Protein AF-A0A7V3I774-F1 (afdb_monomer_lite)

Structure (mmCIF, N/CA/C/O backbone):
data_AF-A0A7V3I774-F1
#
_entry.id   AF-A0A7V3I774-F1
#
loop_
_atom_site.group_PDB
_atom_site.id
_atom_site.type_symbol
_atom_site.label_atom_id
_atom_site.label_alt_id
_atom_site.label_comp_id
_atom_site.label_asym_id
_atom_site.label_entity_id
_atom_site.label_seq_id
_atom_site.pdbx_PDB_ins_code
_atom_site.Cartn_x
_atom_site.Cartn_y
_atom_site.Cartn_z
_atom_site.occupancy
_atom_site.B_iso_or_equiv
_atom_site.auth_seq_id
_atom_site.auth_comp_id
_atom_site.auth_asym_id
_atom_site.auth_atom_id
_atom_site.pdbx_PDB_model_num
ATOM 1 N N . MET A 1 1 ? 19.059 -62.071 44.309 1.00 49.62 1 MET A N 1
ATOM 2 C CA . MET A 1 1 ? 19.058 -61.715 42.867 1.00 49.62 1 MET A CA 1
ATOM 3 C C . MET A 1 1 ? 17.719 -61.170 42.325 1.00 49.62 1 MET A C 1
ATOM 5 O O . MET A 1 1 ? 17.720 -60.635 41.228 1.00 49.62 1 MET A O 1
ATOM 9 N N . ALA A 1 2 ? 16.598 -61.189 43.066 1.00 51.97 2 ALA A N 1
ATOM 10 C CA . ALA A 1 2 ? 15.285 -60.737 42.555 1.00 51.97 2 ALA A CA 1
ATOM 11 C C . ALA A 1 2 ? 15.016 -59.208 42.601 1.00 51.97 2 ALA A C 1
ATOM 13 O O . ALA A 1 2 ? 14.079 -58.725 41.969 1.00 51.97 2 ALA A O 1
ATOM 14 N N . GLY A 1 3 ? 15.821 -58.426 43.333 1.00 47.91 3 GLY A N 1
ATOM 15 C CA . GLY A 1 3 ? 15.595 -56.981 43.517 1.00 47.91 3 GLY A CA 1
ATOM 16 C C . GLY A 1 3 ? 16.103 -56.089 42.376 1.00 47.91 3 GLY A C 1
ATOM 17 O O . GLY A 1 3 ? 15.609 -54.977 42.201 1.00 47.91 3 GLY A O 1
ATOM 18 N N . PHE A 1 4 ? 17.058 -56.574 41.576 1.00 47.41 4 PHE A N 1
ATOM 19 C CA . PHE A 1 4 ? 17.682 -55.784 40.510 1.00 47.41 4 PHE A CA 1
ATOM 20 C C . PHE A 1 4 ? 16.742 -55.625 39.302 1.00 47.41 4 PHE A C 1
ATOM 22 O O . PHE A 1 4 ? 16.603 -54.528 38.776 1.00 47.41 4 PHE A O 1
ATOM 29 N N . CYS A 1 5 ? 15.989 -56.667 38.934 1.00 46.34 5 CYS A N 1
ATOM 30 C CA . CYS A 1 5 ? 15.120 -56.672 37.749 1.00 46.34 5 CYS A CA 1
ATOM 31 C C . CYS A 1 5 ? 13.910 -55.711 37.853 1.00 46.34 5 CYS A C 1
ATOM 33 O O . CYS A 1 5 ? 13.564 -55.052 36.878 1.00 46.34 5 CYS A O 1
ATOM 35 N N . ARG A 1 6 ? 13.317 -55.527 39.047 1.00 47.44 6 ARG A N 1
ATOM 36 C CA . ARG A 1 6 ? 12.148 -54.636 39.254 1.00 47.44 6 ARG A CA 1
ATOM 37 C C . ARG A 1 6 ? 12.462 -53.136 39.194 1.00 47.44 6 ARG A C 1
ATOM 39 O O . ARG A 1 6 ? 11.550 -52.333 38.996 1.00 47.44 6 ARG A O 1
ATOM 46 N N . ARG A 1 7 ? 13.723 -52.736 39.395 1.00 47.75 7 ARG A N 1
ATOM 47 C CA . ARG A 1 7 ? 14.129 -51.318 39.419 1.00 47.75 7 ARG A CA 1
ATOM 48 C C . ARG A 1 7 ? 14.267 -50.740 38.007 1.00 47.75 7 ARG A C 1
ATOM 50 O O . ARG A 1 7 ? 13.902 -49.589 37.789 1.00 47.75 7 ARG A O 1
ATOM 57 N N . TRP A 1 8 ? 14.691 -51.560 37.048 1.00 43.50 8 TRP A N 1
ATOM 58 C CA . TRP A 1 8 ? 14.857 -51.163 35.647 1.00 43.50 8 TRP A CA 1
ATOM 59 C C . TRP A 1 8 ? 13.523 -51.030 34.898 1.00 43.50 8 TRP A C 1
ATOM 61 O O . TRP A 1 8 ? 13.373 -50.126 34.081 1.00 43.50 8 TRP A O 1
ATOM 71 N N . THR A 1 9 ? 12.507 -51.829 35.243 1.00 48.34 9 THR A N 1
ATOM 72 C CA . THR A 1 9 ? 11.164 -51.722 34.638 1.00 48.34 9 THR A CA 1
ATOM 73 C C . THR A 1 9 ? 10.442 -50.429 35.036 1.00 48.34 9 THR A C 1
ATOM 75 O O . THR A 1 9 ? 9.727 -49.844 34.230 1.00 48.34 9 THR A O 1
ATOM 78 N N . ARG A 1 10 ? 10.651 -49.942 36.270 1.00 47.16 10 ARG A N 1
ATOM 79 C CA . ARG A 1 10 ? 10.051 -48.686 36.760 1.00 47.16 10 ARG A CA 1
ATOM 80 C C . ARG A 1 10 ? 10.708 -47.440 36.155 1.00 47.16 10 ARG A C 1
ATOM 82 O O . ARG A 1 10 ? 10.013 -46.467 35.893 1.00 47.16 10 ARG A O 1
ATOM 89 N N . LEU A 1 11 ? 12.016 -47.480 35.898 1.00 46.28 11 LEU A N 1
ATOM 90 C CA . LEU A 1 11 ? 12.753 -46.378 35.264 1.00 46.28 11 LEU A CA 1
ATOM 91 C C . LEU A 1 11 ? 12.368 -46.187 33.788 1.00 46.28 11 LEU A C 1
ATOM 93 O O . LEU A 1 11 ? 12.207 -45.051 33.348 1.00 46.28 11 LEU A O 1
ATOM 97 N N . ALA A 1 12 ? 12.141 -47.275 33.045 1.00 47.62 12 ALA A N 1
ATOM 98 C CA . ALA A 1 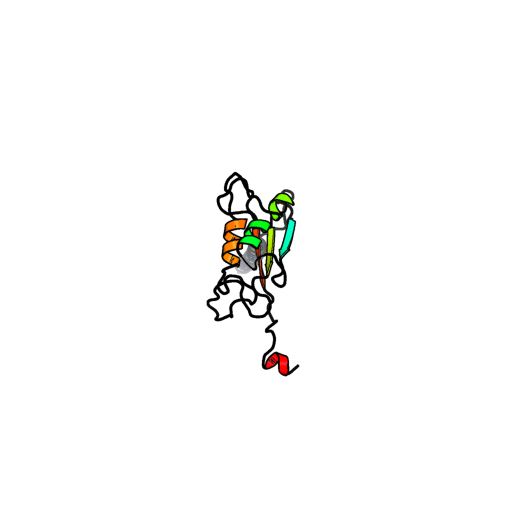12 ? 11.729 -47.206 31.641 1.00 47.62 12 ALA A CA 1
ATOM 99 C C . ALA A 1 12 ? 10.317 -46.610 31.451 1.00 47.62 12 ALA A C 1
ATOM 101 O O . ALA A 1 12 ? 10.095 -45.825 30.531 1.00 47.62 12 ALA A O 1
ATOM 102 N N . VAL A 1 13 ? 9.372 -46.924 32.348 1.00 50.97 13 VAL A N 1
ATOM 103 C CA . VAL A 1 13 ? 7.993 -46.397 32.287 1.00 50.97 13 VAL A CA 1
ATOM 104 C C . VAL A 1 13 ? 7.937 -44.904 32.637 1.00 50.97 13 VAL A C 1
ATOM 106 O O . VAL A 1 13 ? 7.198 -44.153 32.004 1.00 50.97 13 VAL A O 1
ATOM 109 N N . VAL A 1 14 ? 8.755 -44.445 33.591 1.00 53.88 14 VAL A N 1
ATOM 110 C CA . VAL A 1 14 ? 8.844 -43.018 33.954 1.00 53.88 14 VAL A CA 1
ATOM 111 C C . VAL A 1 14 ? 9.488 -42.194 32.832 1.00 53.88 14 VAL A C 1
ATOM 113 O O . VAL A 1 14 ? 9.006 -41.105 32.525 1.00 53.88 14 VAL A O 1
ATOM 116 N N . ALA A 1 15 ? 10.523 -42.722 32.170 1.00 52.28 15 ALA A N 1
ATOM 117 C CA . ALA A 1 15 ? 11.181 -42.043 31.052 1.00 52.28 15 ALA A CA 1
ATOM 118 C C . ALA A 1 15 ? 10.268 -41.908 29.817 1.00 52.28 15 ALA A C 1
ATOM 120 O O . ALA A 1 15 ? 10.232 -40.848 29.194 1.00 52.28 15 ALA A O 1
ATOM 121 N N . ALA A 1 16 ? 9.479 -42.941 29.500 1.00 53.47 16 ALA A N 1
ATOM 122 C CA . ALA A 1 16 ? 8.502 -42.879 28.413 1.00 53.47 16 ALA A CA 1
ATOM 123 C C . ALA A 1 16 ? 7.352 -41.898 28.719 1.00 53.47 16 ALA A C 1
ATOM 125 O O . ALA A 1 16 ? 6.951 -41.139 27.841 1.00 53.47 16 ALA A O 1
ATOM 126 N N . GLY A 1 17 ? 6.861 -41.850 29.964 1.00 54.62 17 GLY A N 1
ATOM 127 C CA . GLY A 1 17 ? 5.824 -40.895 30.380 1.00 54.62 17 GLY A CA 1
ATOM 128 C C . GLY A 1 17 ? 6.280 -39.431 30.323 1.00 54.62 17 GLY A C 1
ATOM 129 O O . GLY A 1 17 ? 5.525 -38.567 29.882 1.00 54.62 17 GLY A O 1
ATOM 130 N N . ALA A 1 18 ? 7.532 -39.149 30.696 1.00 56.41 18 ALA A N 1
ATOM 131 C CA . ALA A 1 18 ? 8.103 -37.801 30.636 1.00 56.41 18 ALA A CA 1
ATOM 132 C C . ALA A 1 18 ? 8.282 -37.287 29.193 1.00 56.41 18 ALA A C 1
ATOM 134 O O . ALA A 1 18 ? 8.084 -36.100 28.931 1.00 56.41 18 ALA A O 1
ATOM 135 N N . ALA A 1 19 ? 8.598 -38.176 28.245 1.00 55.53 19 ALA A N 1
ATOM 136 C CA . ALA A 1 19 ? 8.742 -37.820 26.833 1.00 55.53 19 ALA A CA 1
ATOM 137 C C . ALA A 1 19 ? 7.408 -37.391 26.188 1.00 55.53 19 ALA A C 1
ATOM 139 O O . ALA A 1 19 ? 7.380 -36.435 25.415 1.00 55.53 19 ALA A O 1
ATOM 140 N N . TRP A 1 20 ? 6.289 -38.026 26.553 1.00 53.84 20 TRP A N 1
ATOM 141 C CA . TRP A 1 20 ? 4.957 -37.645 26.059 1.00 53.84 20 TRP A CA 1
ATOM 142 C C . TRP A 1 20 ? 4.465 -36.308 26.624 1.00 53.84 20 TRP A C 1
ATOM 144 O O . TRP A 1 20 ? 3.837 -35.529 25.907 1.00 53.84 20 TRP A O 1
ATOM 154 N N . VAL A 1 21 ? 4.805 -35.999 27.878 1.00 57.53 21 VAL A N 1
ATOM 155 C CA . VAL A 1 21 ? 4.485 -34.704 28.500 1.00 57.53 21 VAL A CA 1
ATOM 156 C C . VAL A 1 21 ? 5.251 -33.559 27.824 1.00 57.53 21 VAL A C 1
ATOM 158 O O . VAL A 1 21 ? 4.684 -32.493 27.609 1.00 57.53 21 VAL A O 1
ATOM 161 N N . LEU A 1 22 ? 6.501 -33.778 27.402 1.00 55.47 22 LEU A N 1
ATOM 162 C CA . LEU A 1 22 ? 7.295 -32.769 26.688 1.00 55.47 22 LEU A CA 1
ATOM 163 C C . LEU A 1 22 ? 6.797 -32.494 25.259 1.00 55.47 22 LEU A C 1
ATOM 165 O O . LEU A 1 22 ? 6.832 -31.347 24.821 1.00 55.47 22 LEU A O 1
ATOM 169 N N . VAL A 1 23 ? 6.279 -33.501 24.548 1.00 58.56 23 VAL A N 1
ATOM 170 C CA . VAL A 1 23 ? 5.668 -33.305 23.217 1.00 58.56 23 VAL A CA 1
ATOM 171 C C . VAL A 1 23 ? 4.324 -32.574 23.324 1.00 58.56 23 VAL A C 1
ATOM 173 O O . VAL A 1 23 ? 4.049 -31.679 22.528 1.00 58.56 23 VAL A O 1
ATOM 176 N N . ALA A 1 24 ? 3.518 -32.883 24.345 1.00 57.94 24 ALA A N 1
ATOM 177 C CA . ALA A 1 24 ? 2.254 -32.191 24.599 1.00 57.94 24 ALA A CA 1
ATOM 178 C C . ALA A 1 24 ? 2.440 -30.737 25.082 1.00 57.94 24 ALA A C 1
ATOM 180 O O . ALA A 1 24 ? 1.612 -29.886 24.778 1.00 57.94 24 ALA A O 1
ATOM 181 N N . LEU A 1 25 ? 3.533 -30.434 25.796 1.00 57.44 25 LEU A N 1
ATOM 182 C CA . LEU A 1 25 ? 3.885 -29.069 26.216 1.00 57.44 25 LEU A CA 1
ATOM 183 C C . LEU A 1 25 ? 4.631 -28.267 25.131 1.00 57.44 25 LEU A C 1
ATOM 185 O O . LEU A 1 25 ? 4.641 -27.039 25.188 1.00 57.44 25 LEU A O 1
ATOM 189 N N . GLY A 1 26 ? 5.252 -28.937 24.154 1.00 55.53 26 GLY A N 1
ATOM 190 C CA . GLY A 1 26 ? 5.932 -28.307 23.015 1.00 55.53 26 GLY A CA 1
ATOM 191 C C . GLY A 1 26 ? 4.996 -27.921 21.866 1.00 55.53 26 GLY A C 1
ATOM 192 O O . GLY A 1 26 ? 5.309 -27.016 21.092 1.00 55.53 26 GLY A O 1
ATOM 193 N N . ALA A 1 27 ? 3.824 -28.553 21.776 1.00 59.62 27 ALA A N 1
ATOM 194 C CA . ALA A 1 27 ? 2.731 -28.115 20.918 1.00 59.62 27 ALA A CA 1
ATOM 195 C C . ALA A 1 27 ? 2.017 -26.926 21.577 1.00 59.62 27 ALA A C 1
ATOM 197 O O . ALA A 1 27 ? 0.925 -27.055 22.131 1.00 59.62 27 ALA A O 1
ATOM 198 N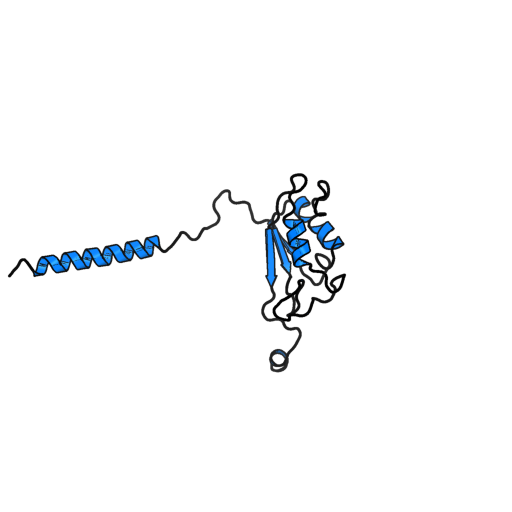 N . GLY A 1 28 ? 2.662 -25.754 21.551 1.00 63.44 28 GLY A N 1
ATOM 199 C CA . GLY A 1 28 ? 1.998 -24.505 21.911 1.00 63.44 28 GLY A CA 1
ATOM 200 C C . GLY A 1 28 ? 0.673 -24.401 21.145 1.00 63.44 28 GLY A C 1
ATOM 201 O O . GLY A 1 28 ? 0.634 -24.791 19.974 1.00 63.44 28 GLY A O 1
ATOM 202 N N . PRO A 1 29 ? -0.418 -23.933 21.780 1.00 61.56 29 PRO A N 1
ATOM 203 C CA . PRO A 1 29 ? -1.707 -23.855 21.116 1.00 61.56 29 PRO A CA 1
ATOM 204 C C . PRO A 1 29 ? -1.521 -23.081 19.816 1.00 61.56 29 PRO A C 1
ATOM 206 O O . PRO A 1 29 ? -1.031 -21.948 19.830 1.00 61.56 29 PRO A O 1
ATOM 209 N N . CYS A 1 30 ? -1.897 -23.695 18.692 1.00 56.41 30 CYS A N 1
ATOM 210 C CA . CYS A 1 30 ? -2.166 -22.939 17.484 1.00 56.41 30 CYS A CA 1
ATOM 211 C C . CYS A 1 30 ? -3.159 -21.859 17.911 1.00 56.41 30 CYS A C 1
ATOM 213 O O . CYS A 1 30 ? -4.269 -22.181 18.339 1.00 56.41 30 CYS A O 1
ATOM 215 N N . ARG A 1 31 ? -2.722 -20.595 17.939 1.00 63.00 31 ARG A N 1
ATOM 216 C CA . ARG A 1 31 ? -3.580 -19.481 18.337 1.00 63.00 31 ARG A CA 1
ATOM 217 C C . ARG A 1 31 ? -4.612 -19.293 17.238 1.00 63.00 31 ARG A C 1
ATOM 219 O O . ARG A 1 31 ? -4.433 -18.495 16.328 1.00 63.00 31 ARG A O 1
ATOM 226 N N . ALA A 1 32 ? -5.649 -20.119 17.299 1.00 62.31 32 ALA A N 1
ATOM 227 C CA . ALA A 1 32 ? -6.887 -19.874 16.612 1.00 62.31 32 ALA A CA 1
ATOM 228 C C . ALA A 1 32 ? -7.430 -18.544 17.133 1.00 62.31 32 ALA A C 1
ATOM 230 O O . ALA A 1 32 ? -7.276 -18.214 18.311 1.00 62.31 32 ALA A O 1
ATOM 231 N N . TYR A 1 33 ? -8.018 -17.786 16.221 1.00 67.19 33 TYR A N 1
ATOM 232 C CA . TYR A 1 33 ? -8.696 -16.537 16.506 1.00 67.19 33 TYR A CA 1
ATOM 233 C C . TYR A 1 33 ? -9.679 -16.724 17.669 1.00 67.19 33 TYR A C 1
ATOM 235 O O . TYR A 1 33 ? -10.568 -17.580 17.606 1.00 67.19 33 TYR A O 1
ATOM 243 N N . ASN A 1 34 ? -9.485 -15.974 18.750 1.00 71.69 34 ASN A N 1
ATOM 244 C CA . ASN A 1 34 ? -10.335 -16.067 19.925 1.00 71.69 34 ASN A CA 1
ATOM 245 C C . ASN A 1 34 ? -11.647 -15.315 19.672 1.00 71.69 34 ASN A C 1
ATOM 247 O O . ASN A 1 34 ? -11.645 -14.252 19.049 1.00 71.69 34 ASN A O 1
ATOM 251 N N . PRO A 1 35 ? -12.779 -15.794 20.209 1.00 62.75 35 PRO A N 1
ATOM 252 C CA . PRO A 1 35 ? -13.987 -14.985 20.293 1.00 62.75 35 PRO A CA 1
ATOM 253 C C . PRO A 1 35 ? -13.682 -13.655 21.005 1.00 62.75 35 PRO A C 1
ATOM 255 O O . PRO A 1 35 ? -13.312 -13.649 22.178 1.00 62.75 35 PRO A O 1
ATOM 258 N N . GLY A 1 36 ? -13.812 -12.536 20.287 1.00 71.12 36 GLY A N 1
ATOM 259 C CA . GLY A 1 36 ? -13.470 -11.194 20.778 1.00 71.12 36 GLY A CA 1
ATOM 260 C C . GLY A 1 36 ? -12.232 -10.568 20.130 1.00 71.12 36 GLY A C 1
ATOM 261 O O . GLY A 1 36 ? -12.036 -9.360 20.279 1.00 71.12 36 GLY A O 1
ATOM 262 N N . ASP A 1 37 ? -11.446 -11.333 19.368 1.00 77.00 37 ASP A N 1
ATOM 263 C CA . ASP A 1 37 ? -10.459 -10.743 18.467 1.00 77.00 37 ASP A CA 1
ATOM 264 C C . ASP A 1 37 ? -11.185 -9.833 17.445 1.00 77.00 37 ASP A C 1
ATOM 266 O O . ASP A 1 37 ? -12.369 -10.028 17.149 1.00 77.00 37 ASP A O 1
ATOM 270 N N . PRO A 1 38 ? -10.541 -8.771 16.934 1.00 83.50 38 PRO A N 1
ATOM 271 C CA . PRO A 1 38 ? -11.169 -7.883 15.962 1.00 83.50 38 PRO A CA 1
ATOM 272 C C . PRO A 1 38 ? -11.323 -8.588 14.611 1.00 83.50 38 PRO A C 1
ATOM 274 O O . PRO A 1 38 ? -10.394 -9.226 14.124 1.00 83.50 38 PRO A O 1
ATOM 277 N N . GLU A 1 39 ? -12.507 -8.526 14.000 1.00 91.00 39 GLU A N 1
ATOM 278 C CA . GLU A 1 39 ? -12.752 -9.099 12.664 1.00 91.00 39 GLU A CA 1
ATOM 279 C C . GLU A 1 39 ? -11.779 -8.496 11.647 1.00 91.00 39 GLU A C 1
ATOM 281 O O . GLU A 1 39 ? -11.615 -7.275 11.601 1.00 91.00 39 GLU A O 1
ATOM 286 N N . PHE A 1 40 ? -11.151 -9.335 10.823 1.00 93.00 40 PHE A N 1
ATOM 287 C CA . PHE A 1 40 ? -10.237 -8.880 9.781 1.00 93.00 40 PHE A CA 1
ATOM 288 C C . PHE A 1 40 ? -11.019 -8.297 8.597 1.00 93.00 40 PHE A C 1
ATOM 290 O O . PHE A 1 40 ? -11.609 -9.029 7.803 1.00 93.00 40 PHE A O 1
ATOM 297 N N . ARG A 1 41 ? -11.023 -6.966 8.478 1.00 96.38 41 ARG A N 1
ATOM 298 C CA . ARG A 1 41 ? -11.729 -6.223 7.427 1.00 96.38 41 ARG A CA 1
ATOM 299 C C . ARG A 1 41 ? -10.706 -5.511 6.561 1.00 96.38 41 ARG A C 1
ATOM 301 O O . ARG A 1 41 ? -10.194 -4.455 6.946 1.00 96.38 41 ARG A O 1
ATOM 308 N N . ALA A 1 42 ? -10.396 -6.120 5.419 1.00 96.38 42 ALA A N 1
ATOM 309 C CA . ALA A 1 42 ? -9.295 -5.705 4.566 1.00 96.38 42 ALA A CA 1
ATOM 310 C C . ALA A 1 42 ? -9.704 -5.464 3.116 1.00 96.38 42 ALA A C 1
ATOM 312 O O . ALA A 1 42 ? -10.575 -6.145 2.577 1.00 96.38 42 ALA A O 1
ATOM 313 N N . PHE A 1 43 ? -8.981 -4.552 2.469 1.00 96.94 43 PHE A N 1
ATOM 314 C CA . PHE A 1 43 ? -8.984 -4.397 1.018 1.00 96.94 43 PHE A CA 1
ATOM 315 C C . PHE A 1 43 ? -7.650 -4.851 0.429 1.00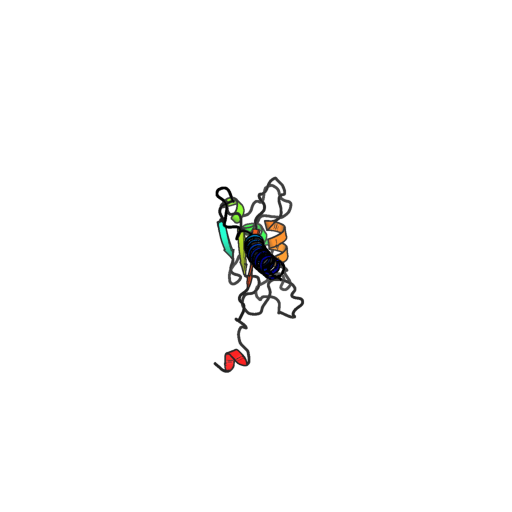 96.94 43 PHE A C 1
ATOM 317 O O . PHE A 1 43 ? -6.581 -4.547 0.967 1.00 96.94 43 PHE A O 1
ATOM 324 N N . TRP A 1 44 ? -7.727 -5.559 -0.696 1.00 97.81 44 TRP A N 1
ATOM 325 C CA . TRP A 1 44 ? -6.579 -5.805 -1.560 1.00 97.81 44 TRP A CA 1
ATOM 326 C C . TRP A 1 44 ? -6.350 -4.585 -2.445 1.00 97.81 44 TRP A C 1
ATOM 328 O O . TRP A 1 44 ? -7.276 -4.113 -3.101 1.00 97.81 44 TRP A O 1
ATOM 338 N N . ILE A 1 45 ? -5.117 -4.092 -2.461 1.00 97.75 45 ILE A N 1
ATOM 339 C CA . ILE A 1 45 ? -4.700 -2.935 -3.245 1.00 97.75 45 ILE A CA 1
ATOM 340 C C . ILE A 1 45 ? -3.708 -3.426 -4.289 1.00 97.75 45 ILE A C 1
ATOM 342 O O . ILE A 1 45 ? -2.563 -3.757 -3.965 1.00 97.75 45 ILE A O 1
ATOM 346 N N . ASP A 1 46 ? -4.162 -3.518 -5.535 1.00 95.94 46 ASP A N 1
ATOM 347 C CA . ASP A 1 46 ? -3.284 -3.825 -6.654 1.00 95.94 46 ASP A CA 1
ATOM 348 C C . ASP A 1 46 ? -2.414 -2.617 -7.013 1.00 95.94 46 ASP A C 1
ATOM 350 O O . ASP A 1 46 ? -2.770 -1.466 -6.761 1.00 95.94 46 ASP A O 1
ATOM 354 N N . ALA A 1 47 ? -1.259 -2.891 -7.613 1.00 95.44 47 ALA A N 1
ATOM 355 C CA . ALA A 1 47 ? -0.340 -1.859 -8.076 1.00 95.44 47 ALA A CA 1
ATOM 356 C C . ALA A 1 47 ? -0.327 -1.748 -9.611 1.00 95.44 47 ALA A C 1
ATOM 358 O O . ALA A 1 47 ? 0.687 -1.396 -10.216 1.00 95.44 47 ALA A O 1
ATOM 359 N N . TRP A 1 48 ? -1.441 -2.090 -10.266 1.00 94.00 48 TRP A N 1
ATOM 360 C CA . TRP A 1 48 ? -1.682 -1.794 -11.682 1.00 94.00 48 TRP A CA 1
ATOM 361 C C . TRP A 1 48 ? -2.535 -0.534 -11.848 1.00 94.00 48 TRP A C 1
ATOM 363 O O . TRP A 1 48 ? -2.357 0.197 -12.821 1.00 94.00 48 TRP A O 1
ATOM 373 N N . HIS A 1 49 ? -3.419 -0.263 -10.888 1.00 94.69 49 HIS A N 1
ATOM 374 C CA . HIS A 1 49 ? -4.316 0.887 -10.880 1.00 94.69 49 HIS A CA 1
ATOM 375 C C . HIS A 1 49 ? -3.969 1.888 -9.769 1.00 94.69 49 HIS A C 1
ATOM 377 O O . HIS A 1 49 ? -2.988 1.753 -9.036 1.00 94.69 49 HIS A O 1
ATOM 383 N N . ALA A 1 50 ? -4.772 2.949 -9.672 1.00 93.25 50 ALA A N 1
ATOM 384 C CA . ALA A 1 50 ? -4.616 3.957 -8.635 1.00 93.25 50 ALA A CA 1
ATOM 385 C C . ALA A 1 50 ? -4.828 3.352 -7.237 1.00 93.25 50 ALA A C 1
ATOM 387 O O . ALA A 1 50 ? -5.849 2.725 -6.971 1.00 93.25 50 ALA A O 1
ATOM 388 N N . GLY A 1 51 ? -3.892 3.621 -6.330 1.00 93.50 51 GLY A N 1
ATOM 389 C CA . GLY A 1 51 ? -3.973 3.182 -4.939 1.00 93.50 51 GLY A CA 1
ATOM 390 C C . GLY A 1 51 ? -2.751 3.615 -4.142 1.00 93.50 51 GLY A C 1
ATOM 391 O O . GLY A 1 51 ? -2.876 4.334 -3.155 1.00 93.50 51 GLY A O 1
ATOM 392 N N . ILE A 1 52 ? -1.563 3.236 -4.614 1.00 97.06 52 ILE A N 1
ATOM 393 C CA . ILE A 1 52 ? -0.293 3.502 -3.916 1.00 97.06 52 ILE A CA 1
ATOM 394 C C . ILE A 1 52 ? 0.803 4.070 -4.824 1.00 97.06 52 ILE A C 1
ATOM 396 O O . ILE A 1 52 ? 1.962 4.130 -4.430 1.00 97.06 52 ILE A O 1
ATOM 400 N N . LEU A 1 53 ? 0.466 4.492 -6.045 1.00 97.69 53 LEU A N 1
ATOM 401 C CA . LEU A 1 53 ? 1.468 4.889 -7.038 1.00 97.69 53 LEU A CA 1
ATOM 402 C C . LEU A 1 53 ? 2.114 6.249 -6.732 1.00 97.69 53 LEU A C 1
ATOM 404 O O . LEU A 1 53 ? 3.154 6.585 -7.290 1.00 97.69 53 LEU A O 1
ATOM 408 N N . ASN A 1 54 ? 1.503 7.052 -5.861 1.00 98.31 54 ASN A N 1
ATOM 409 C CA . ASN A 1 54 ? 2.038 8.329 -5.396 1.00 98.31 54 ASN A CA 1
ATOM 410 C C . ASN A 1 54 ? 1.432 8.727 -4.042 1.00 98.31 54 ASN A C 1
ATOM 412 O O . ASN A 1 54 ? 0.443 8.144 -3.589 1.00 98.31 54 ASN A O 1
ATOM 416 N N . GLN A 1 55 ? 1.987 9.772 -3.424 1.00 98.38 55 GLN A N 1
ATOM 417 C CA . GLN A 1 55 ? 1.561 10.232 -2.099 1.00 98.38 55 GLN A CA 1
ATOM 418 C C . GLN A 1 55 ? 0.090 10.668 -2.043 1.00 98.38 55 GLN A C 1
ATOM 420 O O . GLN A 1 55 ? -0.578 10.424 -1.045 1.00 98.38 55 GLN A O 1
ATOM 425 N N . SER A 1 56 ? -0.442 11.296 -3.096 1.00 98.38 56 SER A N 1
ATOM 426 C CA . SER A 1 56 ? -1.844 11.739 -3.109 1.00 98.38 56 SER A CA 1
ATOM 427 C C . SER A 1 56 ? -2.809 10.552 -3.056 1.00 98.38 56 SER A C 1
ATOM 429 O O . SER A 1 56 ? -3.798 10.596 -2.324 1.00 98.38 56 SER A O 1
ATOM 431 N N . GLN A 1 57 ? -2.490 9.466 -3.764 1.00 98.38 57 GLN A N 1
ATOM 432 C CA . GLN A 1 57 ? -3.274 8.232 -3.715 1.00 98.38 57 GLN A CA 1
ATOM 433 C C . GLN A 1 57 ? -3.212 7.581 -2.327 1.00 98.38 57 GLN A C 1
ATOM 435 O O . GLN A 1 57 ? -4.260 7.248 -1.774 1.00 98.38 57 GLN A O 1
ATOM 440 N N . VAL A 1 58 ? -2.020 7.504 -1.719 1.00 98.50 58 VAL A N 1
ATOM 441 C CA . VAL A 1 58 ? -1.852 7.004 -0.342 1.00 98.50 58 VAL A CA 1
ATOM 442 C C . VAL A 1 58 ? -2.651 7.852 0.650 1.00 98.50 58 VAL A C 1
ATOM 444 O O . VAL A 1 58 ? -3.380 7.305 1.473 1.00 98.50 58 VAL A O 1
ATOM 447 N N . ASN A 1 59 ? -2.589 9.180 0.535 1.00 98.44 59 ASN A N 1
ATOM 448 C CA . ASN A 1 59 ? -3.329 10.099 1.400 1.00 98.44 59 ASN A CA 1
ATOM 449 C C . ASN A 1 59 ? -4.846 9.934 1.261 1.00 98.44 59 ASN A C 1
ATOM 451 O O . ASN A 1 59 ? -5.569 10.029 2.248 1.00 98.44 59 ASN A O 1
ATOM 455 N N . LYS A 1 60 ? -5.353 9.684 0.052 1.00 98.25 60 LYS A N 1
ATOM 456 C CA . LYS A 1 60 ? -6.778 9.398 -0.146 1.00 98.25 60 LYS A CA 1
ATOM 457 C C . LYS A 1 60 ? -7.165 8.073 0.521 1.00 98.25 60 LYS A C 1
ATOM 459 O O . LYS A 1 60 ? -8.153 8.005 1.248 1.00 98.25 60 LYS A O 1
ATOM 464 N N . LEU A 1 61 ? -6.350 7.040 0.326 1.00 98.12 61 LEU A N 1
ATOM 465 C CA . LEU A 1 61 ? -6.609 5.699 0.841 1.00 98.12 61 LEU A CA 1
ATOM 466 C C . LEU A 1 61 ? -6.538 5.631 2.378 1.00 98.12 61 LEU A C 1
ATOM 468 O O . LEU A 1 61 ? -7.414 5.053 3.022 1.00 98.12 61 LEU A O 1
ATOM 472 N N . LEU A 1 62 ? -5.501 6.229 2.968 1.00 98.25 62 LEU A N 1
ATOM 473 C CA . LEU A 1 62 ? -5.105 6.050 4.371 1.00 98.25 62 LEU A CA 1
ATOM 474 C C . LEU A 1 62 ? -5.061 7.355 5.176 1.00 98.25 62 LEU A C 1
ATOM 476 O O . LEU A 1 62 ? -4.732 7.327 6.357 1.00 98.25 62 LEU A O 1
ATOM 480 N N . GLY A 1 63 ? -5.421 8.489 4.585 1.00 98.00 63 GLY A N 1
ATOM 481 C CA . GLY A 1 63 ? -5.367 9.790 5.243 1.00 98.00 63 GLY A CA 1
ATOM 482 C C . GLY A 1 63 ? -3.978 10.425 5.190 1.00 98.00 63 GLY A C 1
ATOM 483 O O . GLY A 1 63 ? -2.970 9.777 4.918 1.00 98.00 63 GLY A O 1
ATOM 484 N N . VAL A 1 64 ? -3.936 11.728 5.448 1.00 98.38 64 VAL A N 1
ATOM 485 C CA . VAL A 1 64 ? -2.695 12.502 5.542 1.00 98.38 64 VAL A CA 1
ATOM 486 C C . VAL A 1 64 ? -2.082 12.295 6.928 1.00 98.38 64 VAL A C 1
ATOM 488 O O . VAL A 1 64 ? -2.764 12.442 7.948 1.00 98.38 64 VAL A O 1
ATOM 491 N N . VAL A 1 65 ? -0.794 11.948 6.964 1.00 98.31 65 VAL A N 1
ATOM 492 C CA . VAL A 1 65 ? -0.035 11.755 8.209 1.00 98.31 65 VAL A CA 1
ATOM 493 C C . VAL A 1 65 ? -0.003 13.059 9.008 1.00 98.31 65 VAL A C 1
ATOM 495 O O . VAL A 1 65 ? 0.312 14.114 8.462 1.00 98.31 65 VAL A O 1
ATOM 498 N N . GLY A 1 66 ? -0.330 12.994 10.299 1.00 98.00 66 GLY A N 1
ATOM 499 C CA . GLY A 1 66 ? -0.317 14.150 11.200 1.00 98.00 66 GLY A CA 1
ATOM 500 C C . GLY A 1 66 ? -1.544 15.065 11.097 1.00 98.00 66 GLY A C 1
ATOM 501 O O . GLY A 1 66 ? -1.704 15.952 11.932 1.00 98.00 66 GLY A O 1
ATOM 502 N N . ASP A 1 67 ? -2.444 14.844 10.135 1.00 97.88 67 ASP A N 1
ATOM 503 C CA . ASP A 1 67 ? -3.713 15.571 10.050 1.00 97.88 67 ASP A CA 1
ATOM 504 C C . ASP A 1 67 ? -4.815 14.811 10.823 1.00 97.88 67 ASP A C 1
ATOM 506 O O . ASP A 1 67 ? -5.168 13.683 10.441 1.00 97.88 67 ASP A O 1
ATOM 510 N N . PRO A 1 68 ? -5.384 15.390 11.902 1.00 95.94 68 PRO A N 1
ATOM 511 C CA . PRO A 1 68 ? -6.443 14.751 12.685 1.00 95.94 68 PRO A CA 1
ATOM 512 C C . PRO A 1 68 ? -7.776 14.628 11.927 1.00 95.94 68 PRO A C 1
ATOM 514 O O . PRO A 1 68 ? -8.603 13.788 12.283 1.00 95.94 68 PRO A O 1
ATOM 517 N N . ASN A 1 69 ? -7.990 15.428 10.879 1.00 95.75 69 ASN A N 1
ATOM 518 C CA . ASN A 1 69 ? -9.233 15.449 10.106 1.00 95.75 69 ASN A CA 1
ATOM 519 C C . ASN A 1 69 ? -9.174 14.546 8.864 1.00 95.75 69 ASN A C 1
ATOM 521 O O . ASN A 1 69 ? -10.209 14.237 8.272 1.00 95.75 69 ASN A O 1
ATOM 525 N N . S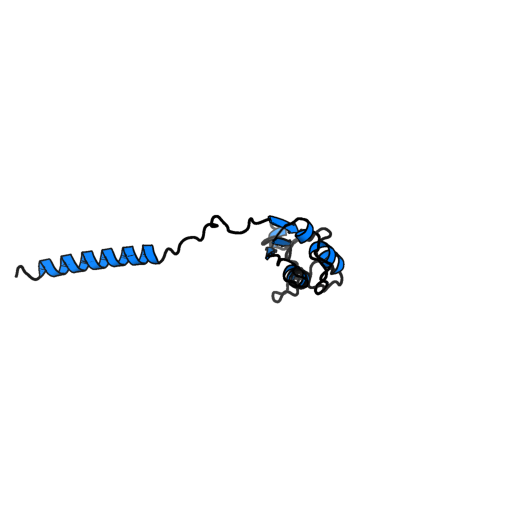ER A 1 70 ? -7.984 14.068 8.488 1.00 96.56 70 SER A N 1
ATOM 526 C CA . SER A 1 70 ? -7.784 13.203 7.325 1.00 96.56 70 SER A CA 1
ATOM 527 C C . SER A 1 70 ? -7.665 11.730 7.726 1.00 96.56 70 SER A C 1
ATOM 529 O O . SER A 1 70 ? -6.597 11.233 8.091 1.00 96.56 70 SER A O 1
ATOM 531 N N . LYS A 1 71 ? -8.796 11.014 7.676 1.00 95.38 71 LYS A N 1
ATOM 532 C CA . LYS A 1 71 ? -8.897 9.593 8.068 1.00 95.38 71 LYS A CA 1
ATOM 533 C C . LYS A 1 71 ? -8.539 8.595 6.961 1.00 95.38 71 LYS A C 1
ATOM 535 O O . LYS A 1 71 ? -8.021 7.521 7.275 1.00 95.38 71 LYS A O 1
ATOM 540 N N . GLY A 1 72 ? -8.827 8.943 5.708 1.00 97.38 72 GLY A N 1
ATOM 541 C CA . GLY A 1 72 ? -8.711 8.060 4.545 1.00 97.38 72 GLY A CA 1
ATOM 542 C C . GLY A 1 72 ? -9.893 7.105 4.349 1.00 97.38 72 GLY A C 1
ATOM 543 O O . GLY A 1 72 ? -10.635 6.793 5.287 1.00 97.38 72 GLY A O 1
ATOM 544 N N . ASP A 1 73 ? -10.041 6.627 3.116 1.00 97.94 73 ASP A N 1
ATOM 545 C CA . ASP A 1 73 ? -11.137 5.759 2.672 1.00 97.94 73 ASP A CA 1
ATOM 546 C C . ASP A 1 73 ? -11.235 4.457 3.487 1.00 97.94 73 ASP A C 1
ATOM 548 O O . ASP A 1 73 ? -12.332 4.057 3.878 1.00 97.94 73 ASP A O 1
ATOM 552 N N . ILE A 1 74 ? -10.103 3.832 3.838 1.00 97.81 74 ILE A N 1
ATOM 553 C CA . ILE A 1 74 ? -10.089 2.563 4.591 1.00 97.81 74 ILE A CA 1
ATOM 554 C C . ILE A 1 74 ? -10.725 2.722 5.978 1.00 97.81 74 ILE A C 1
ATOM 556 O O . ILE A 1 74 ? -11.537 1.892 6.396 1.00 97.81 74 ILE A O 1
ATOM 560 N N . ARG A 1 75 ? -10.413 3.815 6.687 1.00 97.25 75 ARG A N 1
ATOM 561 C CA . ARG A 1 75 ? -11.007 4.087 8.007 1.00 97.25 75 ARG A CA 1
ATOM 562 C C . ARG A 1 75 ? -12.471 4.497 7.890 1.00 97.25 75 ARG A C 1
ATOM 564 O O . ARG A 1 75 ? -13.267 4.105 8.741 1.00 97.25 75 ARG A O 1
ATOM 571 N N . ASN A 1 76 ? -12.831 5.251 6.851 1.00 97.19 76 ASN A N 1
ATOM 572 C CA . ASN A 1 76 ? -14.221 5.632 6.582 1.00 97.19 76 ASN A CA 1
ATOM 573 C C . ASN A 1 76 ? -15.099 4.405 6.283 1.00 97.19 76 ASN A C 1
ATOM 575 O O . ASN A 1 76 ? -16.248 4.359 6.710 1.00 97.19 76 ASN A O 1
ATOM 579 N N . ALA A 1 77 ? -14.531 3.379 5.645 1.00 97.12 77 ALA A N 1
ATOM 580 C CA . ALA A 1 77 ? -15.166 2.082 5.418 1.00 97.12 77 ALA A CA 1
ATOM 581 C C . ALA A 1 77 ? -15.128 1.136 6.642 1.00 97.12 77 ALA A C 1
ATOM 583 O O . ALA A 1 77 ? -15.493 -0.032 6.527 1.00 97.12 77 ALA A O 1
ATOM 584 N N . ASN A 1 78 ? -14.670 1.602 7.813 1.00 95.94 78 ASN A N 1
ATOM 585 C CA . ASN A 1 78 ? -14.519 0.810 9.044 1.00 95.94 78 ASN A CA 1
ATOM 586 C C . ASN A 1 78 ? -13.631 -0.448 8.889 1.00 95.94 78 ASN A C 1
ATOM 588 O O . ASN A 1 78 ? -13.764 -1.420 9.641 1.00 95.94 78 ASN A O 1
ATOM 592 N N . CYS A 1 79 ? -12.704 -0.430 7.933 1.00 97.12 79 CYS A N 1
ATOM 593 C CA . CYS A 1 79 ? -11.722 -1.488 7.722 1.00 97.12 79 CYS A CA 1
ATOM 594 C C . CYS A 1 79 ? -10.480 -1.268 8.596 1.00 97.12 79 CYS A C 1
ATOM 596 O O . CYS A 1 79 ? -10.174 -0.144 9.000 1.00 97.12 79 CYS A O 1
ATOM 598 N N . ASN A 1 80 ? -9.789 -2.355 8.935 1.00 96.69 80 ASN A N 1
ATOM 599 C CA . ASN A 1 80 ? -8.651 -2.347 9.861 1.00 96.69 80 ASN A CA 1
ATOM 600 C C . ASN A 1 80 ? -7.359 -2.898 9.258 1.00 96.69 80 ASN A C 1
ATOM 602 O O . ASN A 1 80 ? -6.333 -2.857 9.931 1.00 96.69 80 ASN A O 1
ATOM 606 N N . ALA A 1 81 ? -7.384 -3.352 8.008 1.00 98.06 81 ALA A N 1
ATOM 607 C CA . ALA A 1 81 ? -6.203 -3.858 7.332 1.00 98.06 81 ALA A CA 1
ATOM 608 C C . ALA A 1 81 ? -6.185 -3.492 5.845 1.00 98.06 81 ALA A C 1
ATOM 610 O O . ALA A 1 81 ? -7.219 -3.254 5.218 1.00 98.06 81 ALA A O 1
ATOM 611 N N . VAL A 1 82 ? -4.987 -3.472 5.271 1.00 98.38 82 VAL A N 1
ATOM 612 C CA . VAL A 1 82 ? -4.759 -3.396 3.828 1.00 98.38 82 VAL A CA 1
ATOM 613 C C . VAL A 1 82 ? -3.752 -4.457 3.414 1.00 98.38 82 VAL A C 1
ATOM 615 O O . VAL A 1 82 ? -2.749 -4.680 4.093 1.00 98.38 82 VAL A O 1
ATOM 618 N N . ILE A 1 83 ? -4.020 -5.105 2.283 1.00 98.56 83 ILE A N 1
ATOM 619 C CA . ILE A 1 83 ? -3.112 -6.060 1.649 1.00 98.56 83 ILE A CA 1
ATOM 620 C C . ILE A 1 83 ? -2.608 -5.404 0.368 1.00 98.56 83 ILE A C 1
ATOM 622 O O . ILE A 1 83 ? -3.357 -5.254 -0.593 1.00 98.56 83 ILE A O 1
ATOM 626 N N . VAL A 1 84 ? -1.360 -4.946 0.372 1.00 98.38 84 VAL A N 1
ATOM 627 C CA . VAL A 1 84 ? -0.844 -4.022 -0.644 1.00 98.38 84 VAL A CA 1
ATOM 628 C C . VAL A 1 84 ? 0.167 -4.717 -1.536 1.00 98.38 84 VAL A C 1
ATOM 630 O O . VAL A 1 84 ? 1.138 -5.283 -1.038 1.00 98.38 84 VAL A O 1
ATOM 633 N N . GLN A 1 85 ? -0.036 -4.661 -2.853 1.00 97.69 85 GLN A N 1
ATOM 634 C CA . GLN A 1 85 ? 0.878 -5.250 -3.826 1.00 97.69 85 GLN A CA 1
ATOM 635 C C . GLN A 1 85 ? 2.187 -4.462 -3.909 1.00 97.69 85 GLN A C 1
ATOM 637 O O . GLN A 1 85 ? 2.322 -3.520 -4.683 1.00 97.69 85 GLN A O 1
ATOM 642 N N . VAL A 1 86 ? 3.179 -4.860 -3.121 1.00 97.19 86 VAL A N 1
ATOM 643 C CA . VAL A 1 86 ? 4.491 -4.194 -3.099 1.00 97.19 86 VAL A CA 1
ATOM 644 C C . VAL A 1 86 ? 5.463 -4.784 -4.112 1.00 97.19 86 VAL A C 1
ATOM 646 O O . VAL A 1 86 ? 6.416 -4.114 -4.502 1.00 97.19 86 VAL A O 1
ATOM 649 N N . ARG A 1 87 ? 5.213 -6.026 -4.544 1.00 95.88 87 ARG A N 1
ATOM 650 C CA . ARG A 1 87 ? 5.959 -6.713 -5.599 1.00 95.88 87 ARG A CA 1
ATOM 651 C C . ARG A 1 87 ? 4.984 -7.370 -6.556 1.00 95.88 87 ARG A C 1
ATOM 653 O O . ARG A 1 87 ? 4.260 -8.294 -6.183 1.00 95.88 87 ARG A O 1
ATOM 660 N N . ARG A 1 88 ? 4.955 -6.881 -7.789 1.00 92.44 88 ARG A N 1
ATOM 661 C CA . ARG A 1 88 ? 3.918 -7.218 -8.771 1.00 92.44 88 ARG A CA 1
ATOM 662 C C . ARG A 1 88 ? 4.447 -8.155 -9.847 1.00 92.44 88 ARG A C 1
ATOM 664 O O . ARG A 1 88 ? 3.734 -9.059 -10.285 1.00 92.44 88 ARG A O 1
ATOM 671 N N . ASN A 1 89 ? 5.685 -7.935 -10.278 1.00 90.69 89 ASN A N 1
ATOM 672 C CA . ASN A 1 89 ? 6.264 -8.619 -11.423 1.00 90.69 89 ASN A CA 1
ATOM 673 C C . ASN A 1 89 ? 7.803 -8.567 -11.432 1.00 90.69 89 ASN A C 1
ATOM 675 O O . ASN A 1 89 ? 8.414 -8.122 -12.401 1.00 90.69 89 ASN A O 1
ATOM 679 N N . CYS A 1 90 ? 8.420 -8.989 -10.325 1.00 91.12 90 CYS A N 1
ATOM 680 C CA . CYS A 1 90 ? 9.857 -8.827 -10.067 1.00 91.12 90 CYS A CA 1
ATOM 681 C C . CYS A 1 90 ? 10.325 -7.358 -10.077 1.00 91.12 90 CYS A C 1
ATOM 683 O O . CYS A 1 90 ? 11.489 -7.063 -10.321 1.00 91.12 90 CYS A O 1
ATOM 685 N N . ASP A 1 91 ? 9.403 -6.454 -9.767 1.00 93.00 91 ASP A N 1
ATOM 686 C CA . ASP A 1 91 ? 9.600 -5.032 -9.527 1.00 93.00 91 ASP A CA 1
ATOM 687 C C . ASP A 1 91 ? 9.112 -4.685 -8.111 1.00 93.00 91 ASP A C 1
ATOM 689 O O . ASP A 1 91 ? 8.241 -5.370 -7.570 1.00 93.00 91 ASP A O 1
ATOM 693 N N . ALA A 1 92 ? 9.677 -3.647 -7.494 1.00 95.75 92 ALA A N 1
ATOM 694 C CA . ALA A 1 92 ? 9.403 -3.286 -6.104 1.00 95.75 92 ALA A CA 1
ATOM 695 C C . ALA A 1 92 ? 8.831 -1.867 -5.974 1.00 95.75 92 ALA A C 1
ATOM 697 O O . ALA A 1 92 ? 9.321 -0.916 -6.581 1.00 95.75 92 ALA A O 1
ATOM 698 N N . ALA A 1 93 ? 7.816 -1.705 -5.125 1.00 97.06 93 ALA A N 1
ATOM 699 C CA . ALA A 1 93 ? 7.249 -0.408 -4.740 1.00 97.06 93 ALA A CA 1
ATOM 700 C C . ALA A 1 93 ? 7.992 0.235 -3.545 1.00 97.06 93 ALA A C 1
ATOM 702 O O . ALA A 1 93 ? 7.403 0.943 -2.725 1.00 97.06 93 ALA A O 1
ATOM 703 N N . TYR A 1 94 ? 9.277 -0.089 -3.400 1.00 97.44 94 TYR A N 1
ATOM 704 C CA . TYR A 1 94 ? 10.161 0.300 -2.303 1.00 97.44 94 TYR A CA 1
ATOM 705 C C . TYR A 1 94 ? 11.628 0.142 -2.741 1.00 97.44 94 TYR A C 1
ATOM 707 O O . TYR A 1 94 ? 11.905 -0.612 -3.677 1.00 97.44 94 TYR A O 1
ATOM 715 N N . PRO A 1 95 ? 12.587 0.808 -2.071 1.00 96.06 95 PRO A N 1
ATOM 716 C CA . PRO A 1 95 ? 14.008 0.602 -2.329 1.00 96.06 95 PRO A CA 1
ATOM 717 C C . PRO A 1 95 ? 14.422 -0.810 -1.900 1.00 96.06 95 PRO A C 1
ATOM 719 O O . PRO A 1 95 ? 14.592 -1.083 -0.712 1.00 96.06 95 PRO A O 1
ATOM 722 N N . SER A 1 96 ? 14.581 -1.715 -2.865 1.00 93.44 96 SER A N 1
ATOM 723 C CA . SER A 1 96 ? 15.039 -3.076 -2.590 1.00 93.44 96 SER A CA 1
ATOM 724 C C . SER A 1 96 ? 16.560 -3.150 -2.463 1.00 93.44 96 SER A C 1
ATOM 726 O O . SER A 1 96 ? 17.297 -2.704 -3.341 1.00 93.44 96 SER A O 1
ATOM 728 N N . SER A 1 97 ? 17.040 -3.799 -1.400 1.00 91.88 97 SER A N 1
ATOM 729 C CA . SER A 1 97 ? 18.457 -4.159 -1.249 1.00 91.88 97 SER A CA 1
ATOM 730 C C . SER A 1 97 ? 18.869 -5.372 -2.093 1.00 91.88 97 SER A C 1
ATOM 732 O O . SER A 1 97 ? 20.059 -5.646 -2.210 1.00 91.88 97 SER A O 1
ATOM 734 N N . MET A 1 98 ? 17.910 -6.089 -2.689 1.00 88.50 98 MET A N 1
ATOM 735 C CA . MET A 1 98 ? 18.151 -7.282 -3.513 1.00 88.50 98 MET A CA 1
ATOM 736 C C . MET A 1 98 ? 18.344 -6.956 -5.003 1.00 88.50 98 MET A C 1
ATOM 738 O O . MET A 1 98 ? 18.502 -7.864 -5.814 1.00 88.50 98 MET A O 1
ATOM 742 N N . GLY A 1 99 ? 18.330 -5.670 -5.373 1.00 85.12 99 GLY A N 1
ATOM 743 C CA . GLY A 1 99 ? 18.523 -5.218 -6.754 1.00 85.12 99 GLY A CA 1
ATOM 744 C C . GLY A 1 99 ? 17.266 -5.284 -7.624 1.00 85.12 99 GLY A C 1
ATOM 745 O O . GLY A 1 99 ? 17.365 -5.171 -8.844 1.00 85.12 99 GLY A O 1
ATOM 746 N N . GLU A 1 100 ? 16.087 -5.459 -7.025 1.00 90.19 100 GLU A N 1
ATOM 747 C 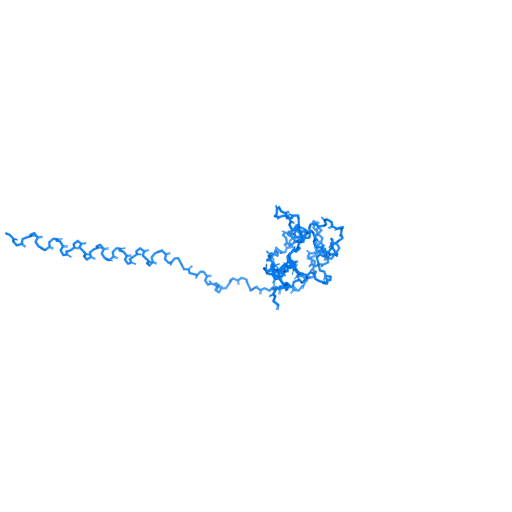CA . GLU A 1 100 ? 14.827 -5.391 -7.767 1.00 90.19 100 GLU A CA 1
ATOM 748 C C . GLU A 1 100 ? 14.608 -3.961 -8.289 1.00 90.19 100 GLU A C 1
ATOM 750 O O . GLU A 1 100 ? 14.766 -3.000 -7.526 1.00 90.19 100 GLU A O 1
ATOM 755 N N . PRO A 1 101 ? 14.254 -3.787 -9.573 1.00 92.69 101 PRO A N 1
ATOM 756 C CA . PRO A 1 101 ? 13.982 -2.471 -10.126 1.00 92.69 101 PRO A CA 1
ATOM 757 C C . PRO A 1 101 ? 12.761 -1.840 -9.453 1.00 92.69 101 PRO A C 1
ATOM 759 O O . PRO A 1 101 ? 11.825 -2.532 -9.043 1.00 92.69 101 PRO A O 1
ATOM 762 N N . TYR A 1 102 ? 12.742 -0.507 -9.399 1.00 93.44 102 TYR A N 1
ATOM 763 C CA . TYR A 1 102 ? 11.544 0.219 -8.994 1.00 93.44 102 TYR A CA 1
ATOM 764 C C . TYR A 1 102 ? 10.378 -0.091 -9.934 1.00 93.44 102 TYR A C 1
ATOM 766 O O . TYR A 1 102 ? 10.530 -0.171 -11.155 1.00 93.44 102 TYR A O 1
ATOM 774 N N . MET A 1 103 ? 9.200 -0.239 -9.339 1.00 94.06 103 MET A N 1
ATOM 775 C CA . MET A 1 103 ? 7.957 -0.468 -10.053 1.00 94.06 103 MET A CA 1
ATOM 776 C C . MET A 1 103 ? 7.640 0.687 -11.005 1.00 94.06 103 MET A C 1
ATOM 778 O O . MET A 1 103 ? 7.710 1.866 -10.653 1.00 94.06 103 MET A O 1
ATOM 782 N N . SER A 1 104 ? 7.246 0.340 -12.228 1.00 93.19 104 SER A N 1
ATOM 783 C CA . SER A 1 104 ? 6.789 1.323 -13.205 1.00 93.19 104 SER A CA 1
ATOM 784 C C . SER A 1 104 ? 5.468 1.974 -12.777 1.00 93.19 104 SER A C 1
ATOM 786 O O . SER A 1 104 ? 4.602 1.328 -12.189 1.00 93.19 104 SER A O 1
ATOM 788 N N . GLY A 1 105 ? 5.300 3.257 -13.109 1.00 93.94 105 GLY A N 1
ATOM 789 C CA . GLY A 1 105 ? 4.091 4.030 -12.793 1.00 93.94 105 GLY A CA 1
ATOM 790 C C . GLY A 1 105 ? 4.123 4.753 -11.443 1.00 93.94 105 GLY A C 1
ATOM 791 O O . GLY A 1 105 ? 3.211 5.529 -11.163 1.00 93.94 105 GLY A O 1
ATOM 792 N N . LEU A 1 106 ? 5.171 4.557 -10.635 1.00 97.06 106 LEU A N 1
ATOM 793 C CA . LEU A 1 106 ? 5.405 5.348 -9.429 1.00 97.06 106 LEU A CA 1
ATOM 794 C C . LEU A 1 106 ? 5.695 6.816 -9.771 1.00 97.06 106 LEU A C 1
ATOM 796 O O . LEU A 1 106 ? 6.399 7.116 -10.739 1.00 97.06 106 LEU A O 1
ATOM 800 N N . SER A 1 107 ? 5.174 7.731 -8.954 1.00 97.38 107 SER A N 1
ATOM 801 C CA . SER A 1 107 ? 5.438 9.165 -9.068 1.00 97.38 107 SER A CA 1
ATOM 802 C C . SER A 1 107 ? 5.729 9.790 -7.694 1.00 97.38 107 SER A C 1
ATOM 804 O O . SER A 1 107 ? 4.825 9.856 -6.857 1.00 97.38 107 SER A O 1
ATOM 806 N N . PRO A 1 108 ? 6.946 10.318 -7.462 1.00 97.44 108 PRO A N 1
ATOM 807 C CA . PRO A 1 108 ? 8.115 10.248 -8.351 1.00 97.44 108 PRO A CA 1
ATOM 808 C C . PRO A 1 108 ? 8.555 8.798 -8.637 1.00 97.44 108 PRO A C 1
ATOM 810 O O . PRO A 1 108 ? 8.136 7.871 -7.951 1.00 97.44 108 PRO A O 1
ATOM 813 N N . SER A 1 109 ? 9.402 8.580 -9.646 1.00 96.38 109 SER A N 1
ATOM 814 C CA . SER A 1 109 ? 9.811 7.224 -10.068 1.00 96.38 109 SER A CA 1
ATOM 815 C C . SER A 1 109 ? 10.551 6.426 -8.987 1.00 96.38 109 SER A C 1
ATOM 817 O O . SER A 1 109 ? 10.601 5.203 -9.051 1.00 96.38 109 SER A O 1
ATOM 819 N N . ASN A 1 110 ? 11.101 7.110 -7.985 1.00 95.06 110 ASN A N 1
ATOM 820 C CA . ASN A 1 110 ? 11.742 6.545 -6.799 1.00 95.06 110 ASN A CA 1
ATOM 821 C C . ASN A 1 110 ? 10.848 6.611 -5.543 1.00 95.06 110 ASN A C 1
ATOM 823 O O . ASN A 1 110 ? 11.355 6.564 -4.422 1.00 95.06 110 ASN A O 1
ATOM 827 N N . PHE A 1 111 ? 9.534 6.787 -5.704 1.00 98.12 111 PHE A N 1
ATOM 828 C CA . PHE A 1 111 ? 8.603 6.875 -4.584 1.00 98.12 111 PHE A CA 1
ATOM 829 C C . PHE A 1 111 ? 8.599 5.573 -3.776 1.00 98.12 111 PHE A C 1
ATOM 831 O O . PHE A 1 111 ? 8.299 4.498 -4.294 1.00 98.12 111 PHE A O 1
ATOM 838 N N . ASN A 1 112 ? 8.905 5.675 -2.482 1.00 98.00 112 ASN A N 1
ATOM 839 C CA . ASN A 1 112 ? 8.822 4.551 -1.558 1.00 98.00 112 ASN A CA 1
ATOM 840 C C . ASN A 1 112 ? 7.372 4.374 -1.083 1.00 98.00 112 ASN A C 1
ATOM 842 O O . ASN A 1 112 ? 6.992 4.823 0.001 1.00 98.00 112 ASN A O 1
ATOM 846 N N . ALA A 1 113 ? 6.556 3.743 -1.925 1.00 98.12 113 ALA A N 1
ATOM 847 C CA . ALA A 1 113 ? 5.135 3.546 -1.668 1.00 98.12 113 ALA A CA 1
ATOM 848 C C . ALA A 1 113 ? 4.876 2.708 -0.409 1.00 98.12 113 ALA A C 1
ATOM 850 O O . ALA A 1 113 ? 3.972 3.036 0.358 1.00 98.12 113 ALA A O 1
ATOM 851 N N . LEU A 1 114 ? 5.678 1.664 -0.160 1.00 98.12 114 LEU A N 1
ATOM 852 C CA . LEU A 1 114 ? 5.537 0.841 1.047 1.00 98.12 114 LEU A CA 1
ATOM 853 C C . LEU A 1 114 ? 5.723 1.674 2.321 1.00 98.12 114 LEU A C 1
ATOM 855 O O . LEU A 1 114 ? 4.907 1.573 3.235 1.00 98.12 114 LEU A O 1
ATOM 859 N N . GLN A 1 115 ? 6.749 2.527 2.370 1.00 98.50 115 GLN A N 1
ATOM 860 C CA . GLN A 1 115 ? 6.966 3.398 3.527 1.00 98.50 115 GLN A CA 1
ATOM 861 C C . GLN A 1 115 ? 5.800 4.373 3.717 1.00 98.50 115 GLN A C 1
ATOM 863 O O . GLN A 1 115 ? 5.264 4.467 4.816 1.00 98.50 115 GLN A O 1
ATOM 868 N N . ALA A 1 116 ? 5.344 5.025 2.643 1.00 98.56 116 ALA A N 1
ATOM 869 C CA . ALA A 1 116 ? 4.218 5.955 2.711 1.00 98.56 116 ALA A CA 1
ATOM 870 C C . ALA A 1 116 ? 2.929 5.282 3.225 1.00 98.56 116 ALA A C 1
ATOM 872 O O . ALA A 1 116 ? 2.201 5.863 4.031 1.00 98.56 116 ALA A O 1
ATOM 873 N N . VAL A 1 117 ? 2.657 4.048 2.786 1.00 98.62 117 VAL A N 1
ATOM 874 C CA . VAL A 1 117 ? 1.531 3.233 3.269 1.00 98.62 117 VAL A CA 1
ATOM 875 C C . VAL A 1 117 ? 1.683 2.914 4.753 1.00 98.62 117 VAL A C 1
ATOM 877 O O . VAL A 1 117 ? 0.727 3.090 5.503 1.00 98.62 117 VAL A O 1
ATOM 880 N N . ILE A 1 118 ? 2.863 2.459 5.182 1.00 98.75 118 ILE A N 1
ATOM 881 C CA . ILE A 1 118 ? 3.152 2.136 6.585 1.00 98.75 118 ILE A CA 1
ATOM 882 C C . ILE A 1 118 ? 2.932 3.363 7.467 1.00 98.75 118 ILE A C 1
ATOM 884 O O . ILE A 1 118 ? 2.215 3.267 8.462 1.00 98.75 118 ILE A O 1
ATOM 888 N N . ASP A 1 119 ? 3.483 4.513 7.084 1.00 98.69 119 ASP A N 1
ATOM 889 C CA . ASP A 1 119 ? 3.382 5.748 7.862 1.00 98.69 119 ASP A CA 1
ATOM 890 C C . ASP A 1 119 ? 1.918 6.193 8.010 1.00 98.69 119 ASP A C 1
ATOM 892 O O . ASP A 1 119 ? 1.448 6.432 9.123 1.00 98.69 119 ASP A O 1
ATOM 896 N N . ALA A 1 120 ? 1.152 6.218 6.913 1.00 98.56 120 ALA A N 1
ATOM 897 C CA . ALA A 1 120 ? -0.255 6.634 6.925 1.00 98.56 120 ALA A CA 1
ATOM 898 C C . ALA A 1 120 ? -1.193 5.627 7.622 1.00 98.56 120 ALA A C 1
ATOM 900 O O . ALA A 1 120 ? -2.123 6.008 8.345 1.00 98.56 120 ALA A O 1
ATOM 901 N N . ALA A 1 121 ? -0.960 4.325 7.447 1.00 98.44 121 ALA A N 1
ATOM 902 C CA . ALA A 1 121 ? -1.728 3.278 8.119 1.00 98.44 121 ALA A CA 1
ATOM 903 C C . ALA A 1 121 ? -1.484 3.282 9.635 1.00 98.44 121 ALA A C 1
ATOM 905 O O . ALA A 1 121 ? -2.404 3.049 10.428 1.00 98.44 121 ALA A O 1
ATOM 906 N N . HIS A 1 122 ? -0.249 3.562 10.045 1.00 98.56 122 HIS A N 1
ATOM 907 C CA . HIS A 1 122 ? 0.161 3.548 11.443 1.00 98.56 122 HIS A CA 1
ATOM 908 C C . HIS A 1 122 ? -0.077 4.869 12.174 1.00 98.56 122 HIS A C 1
ATOM 910 O O . HIS A 1 122 ? -0.056 4.861 13.405 1.00 98.56 122 HIS A O 1
ATOM 916 N N . ASP A 1 123 ? -0.345 5.960 11.457 1.00 98.38 123 ASP A N 1
ATOM 917 C CA . ASP A 1 123 ? -0.666 7.252 12.053 1.00 98.38 123 ASP A CA 1
ATOM 918 C C . ASP A 1 123 ? -1.965 7.198 12.875 1.00 98.38 123 ASP A C 1
ATOM 920 O O . ASP A 1 123 ? -3.061 6.943 12.361 1.00 98.38 123 ASP A O 1
ATOM 924 N N . THR A 1 124 ? -1.829 7.472 14.171 1.00 97.81 124 THR A N 1
ATOM 925 C CA . THR A 1 124 ? -2.925 7.539 15.147 1.00 97.81 124 THR A CA 1
ATOM 926 C C . THR A 1 124 ? -3.266 8.971 15.567 1.00 97.81 124 THR A C 1
ATOM 928 O O . THR A 1 124 ? -4.082 9.171 16.472 1.00 97.81 124 THR A O 1
ATOM 931 N N . THR A 1 125 ? -2.691 9.982 14.903 1.00 97.81 125 THR A N 1
ATOM 932 C CA . THR A 1 125 ? -2.969 11.399 15.174 1.00 97.81 125 THR A CA 1
ATOM 933 C C . THR A 1 125 ? -4.475 11.674 15.154 1.00 97.81 125 THR A C 1
ATOM 935 O O . THR A 1 125 ? -5.209 11.132 14.328 1.00 97.81 125 THR A O 1
ATOM 938 N N . GLY A 1 126 ? -4.968 12.485 16.094 1.00 95.12 126 GLY A N 1
ATOM 939 C CA . GLY A 1 126 ? -6.401 12.786 16.210 1.00 95.12 126 GLY A CA 1
ATOM 940 C C . GLY A 1 126 ? -7.279 11.597 16.623 1.00 95.12 126 GLY A C 1
ATOM 941 O O . GLY A 1 126 ? -8.489 11.638 16.421 1.00 95.12 126 GLY A O 1
ATOM 942 N N . GLY A 1 127 ? -6.697 10.522 17.170 1.00 95.69 127 GLY A N 1
ATOM 943 C CA . GLY A 1 127 ? -7.445 9.331 17.587 1.00 95.69 127 GLY A CA 1
ATOM 944 C C . GLY A 1 127 ? -7.810 8.397 16.431 1.00 95.69 127 GLY A C 1
ATOM 945 O O . GLY A 1 127 ? -8.713 7.565 16.562 1.00 95.69 127 GLY A O 1
ATOM 946 N N . LYS A 1 128 ? -7.130 8.519 15.282 1.00 95.69 128 LYS A N 1
ATOM 947 C CA . LYS A 1 128 ? -7.267 7.574 14.169 1.00 95.69 128 LYS A CA 1
ATOM 948 C C . LYS A 1 128 ? -6.918 6.160 14.645 1.00 95.69 128 LYS A C 1
ATOM 950 O O . LYS A 1 128 ? -5.914 5.940 15.316 1.00 95.69 128 LYS A O 1
ATOM 955 N N . LYS A 1 129 ? -7.749 5.179 14.281 1.00 95.44 129 LYS A N 1
ATOM 956 C CA . LYS A 1 129 ? -7.442 3.764 14.532 1.00 95.44 129 LYS A CA 1
ATOM 957 C C . LYS A 1 129 ? -6.247 3.351 13.674 1.00 95.44 129 LYS A C 1
ATOM 959 O O . LYS A 1 129 ? -6.194 3.704 12.499 1.00 95.44 129 LYS A O 1
ATOM 964 N N . ARG A 1 130 ? -5.314 2.590 14.235 1.00 97.06 130 ARG A N 1
ATOM 965 C CA . ARG A 1 130 ? -4.216 1.982 13.474 1.00 97.06 130 ARG A CA 1
ATOM 966 C C . ARG A 1 130 ? -4.771 0.974 12.456 1.00 97.06 130 ARG A C 1
ATOM 968 O O . ARG A 1 130 ? -5.695 0.236 12.787 1.00 97.06 130 ARG A O 1
ATOM 975 N N . ILE A 1 131 ? -4.198 0.946 11.254 1.00 98.19 131 ILE A N 1
ATOM 976 C CA . ILE A 1 131 ? -4.477 -0.044 10.205 1.00 98.19 131 ILE A CA 1
ATOM 977 C C . ILE A 1 131 ? -3.287 -1.005 10.101 1.00 98.19 131 ILE A C 1
ATOM 979 O O . ILE A 1 131 ? -2.136 -0.573 10.143 1.00 98.19 131 ILE A O 1
ATOM 983 N N . GLU A 1 132 ? -3.557 -2.301 9.967 1.00 97.94 132 GLU A N 1
ATOM 984 C CA . GLU A 1 132 ? -2.544 -3.311 9.662 1.00 97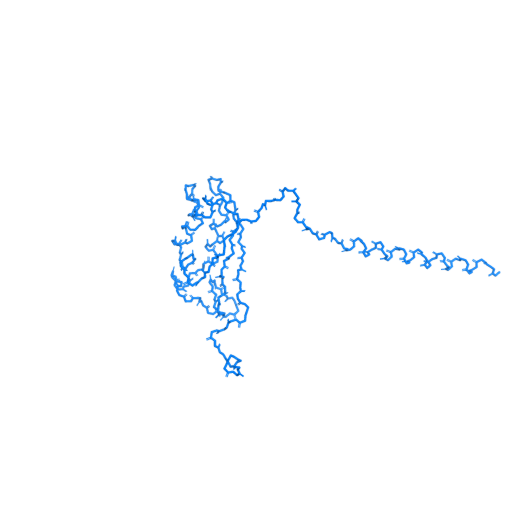.94 132 GLU A CA 1
ATOM 985 C C . GLU A 1 132 ? -2.140 -3.275 8.186 1.00 97.94 132 GLU A C 1
ATOM 987 O O . GLU A 1 132 ? -2.985 -3.149 7.299 1.00 97.94 132 GLU A O 1
ATOM 992 N N . VAL A 1 133 ? -0.846 -3.443 7.912 1.00 98.44 133 VAL A N 1
ATOM 993 C CA . VAL A 1 133 ? -0.306 -3.469 6.550 1.00 98.44 133 VAL A CA 1
ATOM 994 C C . VAL A 1 133 ? 0.287 -4.841 6.272 1.00 98.44 133 VAL A C 1
ATOM 996 O O . VAL A 1 133 ? 1.228 -5.269 6.936 1.00 98.44 133 VAL A O 1
ATOM 999 N N . HIS A 1 134 ? -0.252 -5.514 5.260 1.00 98.44 134 HIS A N 1
ATOM 1000 C CA . HIS A 1 134 ? 0.210 -6.815 4.790 1.00 98.44 134 HIS A CA 1
ATOM 1001 C C . HIS A 1 134 ? 0.829 -6.647 3.401 1.00 98.44 134 HIS A C 1
ATOM 1003 O O . HIS A 1 134 ? 0.174 -6.187 2.465 1.00 98.44 134 HIS A O 1
ATOM 1009 N N . ALA A 1 135 ? 2.104 -7.002 3.261 1.00 98.06 135 ALA A N 1
ATOM 1010 C CA . ALA A 1 135 ? 2.819 -6.905 1.994 1.00 98.06 135 ALA A CA 1
ATOM 1011 C C . ALA A 1 135 ? 2.441 -8.076 1.072 1.00 98.06 135 ALA A C 1
ATOM 1013 O O . ALA A 1 135 ? 2.851 -9.216 1.293 1.00 98.06 135 ALA A O 1
ATOM 1014 N N . TRP A 1 136 ? 1.680 -7.799 0.016 1.00 98.06 136 TRP A N 1
ATOM 1015 C CA . TRP A 1 136 ? 1.408 -8.762 -1.044 1.00 98.06 136 TRP A CA 1
ATOM 1016 C C . TRP A 1 136 ? 2.568 -8.794 -2.038 1.00 98.06 136 TRP A C 1
ATOM 1018 O O . TRP A 1 136 ? 2.897 -7.809 -2.707 1.00 98.06 136 TRP A O 1
ATOM 1028 N N . ILE A 1 137 ? 3.174 -9.974 -2.135 1.00 96.12 137 ILE A N 1
ATOM 1029 C CA . ILE A 1 137 ? 4.263 -10.281 -3.050 1.00 96.12 137 ILE A CA 1
ATOM 1030 C C . ILE A 1 137 ? 3.800 -11.344 -4.046 1.00 96.12 137 ILE A C 1
ATOM 1032 O O . ILE A 1 137 ? 3.401 -12.443 -3.666 1.00 96.12 137 ILE A O 1
ATOM 1036 N N . VAL A 1 138 ? 3.896 -11.036 -5.337 1.00 95.00 138 VAL A N 1
ATOM 1037 C CA . VAL A 1 138 ? 3.818 -12.042 -6.400 1.00 95.00 138 VAL A CA 1
ATOM 1038 C C . VAL A 1 138 ? 5.181 -12.714 -6.503 1.00 95.00 138 VAL A C 1
ATOM 1040 O O . VAL A 1 138 ? 6.149 -12.052 -6.856 1.00 95.00 138 VAL A O 1
ATOM 1043 N N . THR A 1 139 ? 5.279 -14.008 -6.193 1.00 91.81 139 THR A N 1
ATOM 1044 C CA . THR A 1 139 ? 6.571 -14.699 -6.025 1.00 91.81 139 THR A CA 1
ATOM 1045 C C . THR A 1 139 ? 7.319 -14.925 -7.343 1.00 91.81 139 THR A C 1
ATOM 1047 O O . THR A 1 139 ? 8.481 -14.543 -7.460 1.00 91.81 139 THR A O 1
ATOM 1050 N N . PHE A 1 140 ? 6.658 -15.494 -8.356 1.00 89.00 140 PHE A N 1
ATOM 1051 C CA . PHE A 1 140 ? 7.346 -16.074 -9.524 1.00 89.00 140 PHE A CA 1
ATOM 1052 C C . PHE A 1 140 ? 7.213 -15.288 -10.834 1.00 89.00 140 PHE A C 1
ATOM 1054 O O . PHE A 1 140 ? 7.848 -15.639 -11.823 1.00 89.00 140 PHE A O 1
ATOM 1061 N N . ARG A 1 141 ? 6.394 -14.234 -10.882 1.00 87.44 141 ARG A N 1
ATOM 1062 C CA . ARG A 1 141 ? 6.203 -13.456 -12.113 1.00 87.44 141 ARG A CA 1
ATOM 1063 C C . ARG A 1 141 ? 7.407 -12.531 -12.329 1.00 87.44 141 ARG A C 1
ATOM 1065 O O . ARG A 1 141 ? 7.685 -11.706 -11.463 1.00 87.44 141 ARG A O 1
ATOM 1072 N N . THR A 1 142 ? 8.102 -12.669 -13.459 1.00 83.31 142 THR A N 1
ATOM 1073 C CA . THR A 1 142 ? 9.311 -11.881 -13.790 1.00 83.31 142 THR A CA 1
ATOM 1074 C C . THR A 1 142 ? 9.194 -11.063 -15.074 1.00 83.31 142 THR A C 1
ATOM 1076 O O . THR A 1 142 ? 10.176 -10.506 -15.544 1.00 83.31 142 THR A O 1
ATOM 1079 N N . SER A 1 143 ? 7.999 -10.975 -15.661 1.00 72.94 143 SER A N 1
ATOM 1080 C CA . SER A 1 143 ? 7.736 -10.220 -16.892 1.00 72.94 143 SER A CA 1
ATOM 1081 C C . SER A 1 143 ? 8.485 -10.714 -18.136 1.00 72.94 143 SER A C 1
ATOM 1083 O O . SER A 1 143 ? 8.495 -10.015 -19.148 1.00 72.94 143 SER A O 1
ATOM 1085 N N . GLY A 1 144 ? 9.089 -11.905 -18.062 1.00 66.25 144 GLY A N 1
ATOM 1086 C CA . GLY A 1 144 ? 10.018 -12.455 -19.051 1.00 66.25 144 GLY A CA 1
ATOM 1087 C C . GLY A 1 144 ? 11.365 -12.842 -18.425 1.00 66.25 144 GLY A C 1
ATOM 1088 O O . GLY A 1 144 ? 11.688 -12.439 -17.310 1.00 66.25 144 GLY A O 1
ATOM 1089 N N . GLY A 1 145 ? 12.133 -13.689 -19.112 1.00 59.94 145 GLY A N 1
ATOM 1090 C CA . GLY A 1 145 ? 13.426 -14.228 -18.663 1.00 59.94 145 GLY A CA 1
ATOM 1091 C C . GLY A 1 145 ? 13.721 -15.579 -19.324 1.00 59.94 145 GLY A C 1
ATOM 1092 O O . GLY A 1 145 ? 12.796 -16.201 -19.835 1.00 59.94 145 GLY A O 1
ATOM 1093 N N . LEU A 1 146 ? 14.978 -16.048 -19.305 1.00 56.03 146 LEU A N 1
ATOM 1094 C CA . LEU A 1 146 ? 15.400 -17.307 -19.958 1.00 56.03 146 LEU A CA 1
ATOM 1095 C C . LEU A 1 146 ? 14.477 -18.497 -19.631 1.00 56.03 146 LEU A C 1
ATOM 1097 O O . LEU A 1 146 ? 14.096 -19.239 -20.530 1.00 56.03 146 LEU A O 1
ATOM 1101 N N . VAL A 1 147 ? 14.055 -18.613 -18.368 1.00 57.56 147 VAL A N 1
ATOM 1102 C CA . VAL A 1 147 ? 13.115 -19.646 -17.897 1.00 57.56 147 VAL A CA 1
ATOM 1103 C C . VAL A 1 147 ? 11.713 -19.458 -18.490 1.00 57.56 147 VAL A C 1
ATOM 1105 O O . VAL A 1 147 ? 11.095 -20.421 -18.917 1.00 57.56 147 VAL A O 1
ATOM 1108 N N . TYR A 1 148 ? 11.217 -18.221 -18.577 1.00 55.66 148 TYR A N 1
ATOM 1109 C CA . TYR A 1 148 ? 9.915 -17.914 -19.182 1.00 55.66 148 TYR A CA 1
ATOM 1110 C C . TYR A 1 148 ? 9.906 -18.152 -20.700 1.00 55.66 148 TYR A C 1
ATOM 1112 O O . TYR A 1 148 ? 8.877 -18.503 -21.251 1.00 55.66 148 TYR A O 1
ATOM 1120 N N . SER A 1 149 ? 11.040 -17.970 -21.385 1.00 58.06 149 SER A N 1
ATOM 1121 C CA . SER A 1 149 ? 11.170 -18.228 -22.829 1.00 58.06 149 SER A CA 1
ATOM 1122 C C . SER A 1 149 ? 11.381 -19.703 -23.201 1.00 58.06 149 SER A C 1
ATOM 1124 O O . SER A 1 149 ? 11.398 -20.026 -24.384 1.00 58.06 149 SER A O 1
ATOM 1126 N N . GLN A 1 150 ? 11.603 -20.582 -22.219 1.00 62.75 150 GLN A N 1
ATOM 1127 C CA . GLN A 1 150 ? 11.842 -22.022 -22.410 1.00 62.75 150 GLN A CA 1
ATOM 1128 C C . GLN A 1 150 ? 10.596 -22.888 -22.137 1.00 62.75 150 GLN A C 1
ATOM 1130 O O . GLN A 1 150 ? 10.676 -24.115 -22.225 1.00 62.75 150 GLN A O 1
ATOM 1135 N N . HIS A 1 151 ? 9.460 -22.260 -21.825 1.00 50.75 151 HIS A N 1
ATOM 1136 C CA . HIS A 1 151 ? 8.151 -22.874 -21.596 1.00 50.75 151 HIS A CA 1
ATOM 1137 C C . HIS A 1 151 ? 7.094 -22.194 -22.470 1.00 50.75 151 HIS A C 1
ATOM 1139 O O . HIS A 1 151 ? 6.070 -22.857 -22.742 1.00 50.75 151 HIS A O 1
#

Sequence (151 aa):
MAGFCRRWTRLAVVAAGAAWVLVALGAGPCRAYNPGDPEFRAFWIDAWHAGILNQSQVNKLLGVVGDPNSKGDIRNANCNAVIVQVRRNCDAAYPSSMGEPYMSGLSPSNFNALQAVIDAAHDTTGGKKRIEVHAWIVTFRTSGGLVYSQH

pLDDT: mean 83.92, std 18.81, range [43.5, 98.75]

Secondary structure (DSSP, 8-state):
--HHHHHHHHHHHHHHHHHHHHHHHHS----PPPTTSPP--EEEE-SSSSSSSBHHHHHHHH--TT-TT---HHHHTT--EEEEEEESSS-BSS--TT-PPBPTT-BSTT--HHHHHHHHHH--GGGPPP-EEEEEE-SS--SS-TTGGG-

Foldseek 3Di:
DPPPVVVVVVVVVVVVVVVVVVVVVVCDPPPDPDVPHDDAFEDEAEPVDQAQQELVNLCQAQNDAQDLVRGHPCVVVVHAEYAYAQADAQAGLADDPVPRHHDPSHVVSHHNSVVSNQRSQQRCHNNHHHHYYHHDHDPPHHVDDPVNVVD

Radius of gyration: 26.09 Å; chains: 1; bounding box: 34×77×66 Å